Protein AF-A0A838EMH9-F1 (afdb_monomer)

Secondary structure (DSSP, 8-state):
-PPPHHHHHHHHTTHHHHHHHHHHHHHHTT----HHHHHHHHHHHHHHHHHHHHHHHTT-

Nearest PDB structures (foldseek):
  1knz-assembly2_C  TM=7.350E-01  e=8.154E+00  Simian rotavirus A/SA11

Foldseek 3Di:
DWADPVVLCVLVVCLVVQLVVVCVVCVVVVHDDDSVNSSVVSVVVSVVVRVVNVVVVVVD

Solvent-accessible surface area (backbone atoms only — not comparable to full-atom values): 3440 Å² total; per-residue (Å²): 127,77,47,58,70,69,63,47,48,68,57,57,74,43,47,70,59,50,29,51,48,49,39,51,52,28,52,77,70,75,42,92,58,53,69,68,59,29,47,54,52,48,51,53,54,51,51,53,50,45,54,51,49,24,57,53,63,76,72,107

Structure (mmCIF, N/CA/C/O backbone):
data_AF-A0A838EMH9-F1
#
_entry.id   AF-A0A838EMH9-F1
#
loop_
_atom_site.group_PDB
_atom_site.id
_atom_site.type_symbol
_atom_site.label_atom_id
_atom_site.label_alt_id
_atom_site.label_comp_id
_atom_site.label_asym_id
_atom_site.label_entity_id
_atom_site.label_seq_id
_atom_site.pdbx_PDB_ins_code
_atom_site.Cartn_x
_atom_site.Cartn_y
_atom_site.Cartn_z
_atom_site.occupancy
_atom_site.B_iso_or_equiv
_atom_site.auth_seq_id
_atom_site.auth_comp_id
_atom_site.auth_asym_id
_atom_site.auth_atom_id
_atom_site.pdbx_PDB_model_num
ATOM 1 N N . MET A 1 1 ? 10.377 -12.032 -16.998 1.00 68.38 1 MET A N 1
ATOM 2 C CA . MET A 1 1 ? 11.450 -11.019 -16.871 1.00 68.38 1 MET A CA 1
ATOM 3 C C . MET A 1 1 ? 11.052 -10.057 -15.758 1.00 68.38 1 MET A C 1
ATOM 5 O O . MET A 1 1 ? 9.953 -10.206 -15.258 1.00 68.38 1 MET A O 1
ATOM 9 N N . MET A 1 2 ? 11.931 -9.174 -15.297 1.00 82.31 2 MET A N 1
ATOM 10 C CA . MET A 1 2 ? 11.539 -8.042 -14.441 1.00 82.31 2 MET A CA 1
ATOM 11 C C . MET A 1 2 ? 11.457 -6.798 -15.324 1.00 82.31 2 MET A C 1
ATOM 13 O O . MET A 1 2 ? 12.171 -6.782 -16.336 1.00 82.31 2 MET A O 1
ATOM 17 N N . PRO A 1 3 ? 10.645 -5.783 -14.979 1.00 84.81 3 PRO A N 1
ATOM 18 C CA . PRO A 1 3 ? 10.526 -4.621 -15.835 1.00 84.81 3 PRO A CA 1
ATOM 19 C C . PRO A 1 3 ? 11.812 -3.790 -15.805 1.00 84.81 3 PRO A C 1
ATOM 21 O O . PRO A 1 3 ? 12.681 -4.015 -14.956 1.00 84.81 3 PRO A O 1
ATOM 24 N N . SER A 1 4 ? 11.985 -2.840 -16.719 1.00 89.00 4 SER A N 1
ATOM 25 C CA . SER A 1 4 ? 13.193 -2.001 -16.731 1.00 89.00 4 SER A CA 1
ATOM 26 C C . SER A 1 4 ? 13.417 -1.254 -15.397 1.00 89.00 4 SER A C 1
ATOM 28 O O . SER A 1 4 ? 12.478 -0.907 -14.679 1.00 89.00 4 SER A O 1
ATOM 30 N N . LEU A 1 5 ? 14.683 -0.998 -15.031 1.00 88.94 5 LEU A N 1
ATOM 31 C CA . LEU A 1 5 ? 15.034 -0.328 -13.764 1.00 88.94 5 LEU A CA 1
ATOM 32 C C . LEU A 1 5 ? 14.308 1.014 -13.531 1.00 88.94 5 LEU A C 1
ATOM 34 O O . LEU A 1 5 ? 13.922 1.257 -12.386 1.00 88.94 5 LEU A O 1
ATOM 38 N N . PRO A 1 6 ? 14.093 1.872 -14.552 1.00 90.19 6 PRO A N 1
ATOM 39 C CA . PRO A 1 6 ? 13.313 3.096 -14.376 1.00 90.19 6 PRO A CA 1
ATOM 40 C C . PRO A 1 6 ? 11.874 2.813 -13.924 1.00 90.19 6 PRO A C 1
ATOM 42 O O . PRO A 1 6 ? 11.425 3.382 -12.934 1.00 90.19 6 PRO A O 1
ATOM 45 N N . LEU A 1 7 ? 11.192 1.854 -14.563 1.00 87.00 7 LEU A N 1
ATOM 46 C CA . LEU A 1 7 ? 9.824 1.467 -14.200 1.00 87.00 7 LEU A CA 1
ATOM 47 C C . LEU A 1 7 ? 9.751 0.850 -12.799 1.00 87.00 7 LEU A C 1
ATOM 49 O O . LEU A 1 7 ? 8.811 1.115 -12.044 1.00 87.00 7 LEU A O 1
ATOM 53 N N . GLN A 1 8 ? 10.763 0.065 -12.419 1.00 89.56 8 GLN A N 1
ATOM 54 C CA . GLN A 1 8 ? 10.870 -0.444 -11.053 1.00 89.56 8 GLN A CA 1
ATOM 55 C C . GLN A 1 8 ? 11.001 0.699 -10.039 1.00 89.56 8 GLN A C 1
ATOM 57 O O . GLN A 1 8 ? 10.291 0.706 -9.035 1.00 89.56 8 GLN A O 1
ATOM 62 N N . GLN A 1 9 ? 11.882 1.675 -10.284 1.00 90.94 9 GLN A N 1
ATOM 63 C CA . GLN A 1 9 ? 12.092 2.799 -9.365 1.00 90.94 9 GLN A CA 1
ATOM 64 C C . GLN A 1 9 ? 10.839 3.654 -9.196 1.00 90.94 9 GLN A C 1
ATOM 66 O O . GLN A 1 9 ? 10.479 3.963 -8.057 1.00 90.94 9 GLN A O 1
ATOM 71 N N . ASP A 1 10 ? 10.156 3.978 -10.294 1.00 90.69 10 ASP A N 1
ATOM 72 C CA . ASP A 1 10 ? 8.918 4.762 -10.269 1.00 90.69 10 ASP A CA 1
ATOM 73 C C . ASP A 1 10 ? 7.826 4.070 -9.442 1.00 90.69 10 ASP A C 1
ATOM 75 O O . ASP A 1 10 ? 7.073 4.712 -8.705 1.00 90.69 10 ASP A O 1
ATOM 79 N N . THR A 1 11 ? 7.791 2.740 -9.492 1.00 90.19 11 THR A N 1
ATOM 80 C CA . THR A 1 11 ? 6.860 1.924 -8.708 1.00 90.19 11 THR A CA 1
ATOM 81 C C . THR A 1 11 ? 7.264 1.913 -7.226 1.00 90.19 11 THR A C 1
ATOM 83 O O . THR A 1 11 ? 6.474 2.272 -6.343 1.00 90.19 11 THR A O 1
ATOM 86 N N . LEU A 1 12 ? 8.530 1.602 -6.930 1.00 93.44 12 LEU A N 1
ATOM 87 C CA . LEU A 1 12 ? 9.047 1.412 -5.569 1.00 93.44 12 LEU A CA 1
ATOM 88 C C . LEU A 1 12 ? 9.145 2.705 -4.746 1.00 93.44 12 LEU A C 1
ATOM 90 O O . LEU A 1 12 ? 8.925 2.674 -3.532 1.00 93.44 12 LEU A O 1
ATOM 94 N N . VAL A 1 13 ? 9.419 3.859 -5.367 1.00 95.19 13 VAL A N 1
ATOM 95 C CA . VAL A 1 13 ? 9.540 5.147 -4.649 1.00 95.19 13 VAL A CA 1
ATOM 96 C C . VAL A 1 13 ? 8.239 5.541 -3.937 1.00 95.19 13 VAL A C 1
ATOM 98 O O . VAL A 1 13 ? 8.242 6.28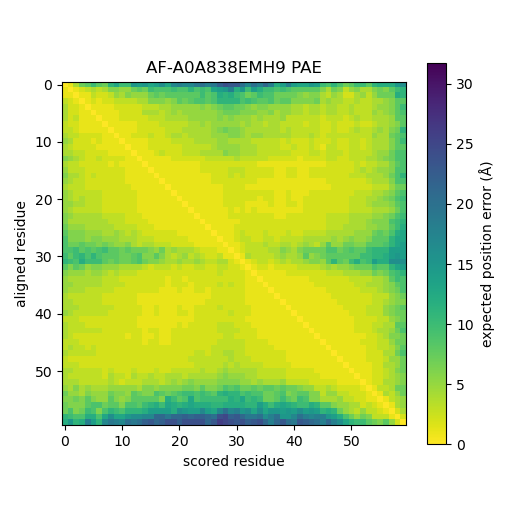6 -2.954 1.00 95.19 13 VAL A O 1
ATOM 101 N N . THR A 1 14 ? 7.107 4.989 -4.380 1.00 94.88 14 THR A N 1
ATOM 102 C CA . THR A 1 14 ? 5.793 5.254 -3.790 1.00 94.88 14 THR A CA 1
ATOM 103 C C . THR A 1 14 ? 5.498 4.432 -2.528 1.00 94.88 14 THR A C 1
ATOM 105 O O . THR A 1 14 ? 4.509 4.717 -1.847 1.00 94.88 14 THR A O 1
ATOM 108 N N . PHE A 1 15 ? 6.359 3.476 -2.149 1.00 96.88 15 PHE A N 1
ATOM 109 C CA . PHE A 1 15 ? 6.122 2.518 -1.058 1.00 96.88 15 PHE A CA 1
ATOM 110 C C . PHE A 1 15 ? 5.677 3.180 0.254 1.00 96.88 15 PHE A C 1
ATOM 112 O O . PHE A 1 15 ? 4.590 2.914 0.767 1.00 96.88 15 PHE A O 1
ATOM 119 N N . GLN A 1 16 ? 6.473 4.117 0.780 1.00 97.25 16 GLN A N 1
ATOM 120 C CA . GLN A 1 16 ? 6.178 4.773 2.063 1.00 97.25 16 GLN A CA 1
ATOM 121 C C . GLN A 1 16 ? 4.868 5.573 2.031 1.00 97.25 16 GLN A C 1
ATOM 123 O O . GLN A 1 16 ? 4.167 5.670 3.041 1.00 97.25 16 GLN A O 1
ATOM 128 N N . LYS A 1 17 ? 4.516 6.145 0.872 1.00 97.12 17 LYS A N 1
ATOM 129 C CA . LYS A 1 17 ? 3.247 6.859 0.685 1.00 97.12 17 LYS A CA 1
ATOM 130 C C . LYS A 1 17 ? 2.072 5.883 0.759 1.00 97.12 17 LYS A C 1
ATOM 132 O O . LYS A 1 17 ? 1.125 6.153 1.497 1.00 97.12 17 LYS A O 1
ATOM 137 N N . ARG A 1 18 ? 2.162 4.742 0.071 1.00 97.94 18 ARG A N 1
ATOM 138 C CA . ARG A 1 18 ? 1.123 3.699 0.066 1.00 97.94 18 ARG A CA 1
ATOM 139 C C . ARG A 1 18 ? 0.916 3.085 1.451 1.00 97.94 18 ARG A C 1
ATOM 141 O O . ARG A 1 18 ? -0.223 2.942 1.886 1.00 97.94 18 ARG A O 1
ATOM 148 N N . VAL A 1 19 ? 1.997 2.831 2.197 1.00 97.88 19 VAL A N 1
ATOM 149 C CA . VAL A 1 19 ?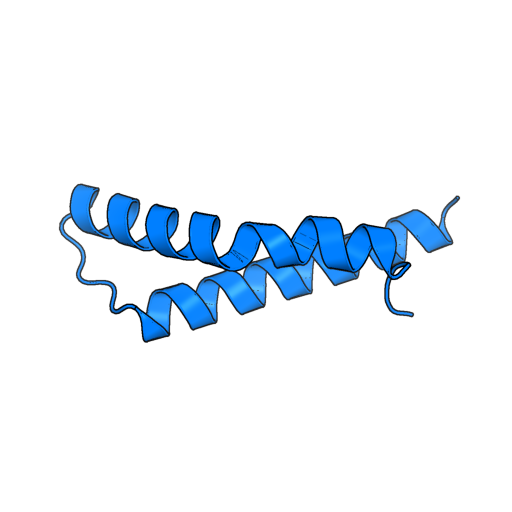 1.920 2.320 3.582 1.00 97.88 19 VAL A CA 1
ATOM 150 C C . VAL A 1 19 ? 1.132 3.284 4.467 1.00 97.88 19 VAL A C 1
ATOM 152 O O . VAL A 1 19 ? 0.182 2.880 5.138 1.00 97.88 19 VAL A O 1
ATOM 155 N N . LYS A 1 20 ? 1.470 4.580 4.422 1.00 97.31 20 LYS A N 1
ATOM 156 C CA . LYS A 1 20 ? 0.742 5.615 5.173 1.00 97.31 20 LYS A CA 1
ATOM 157 C C . LYS A 1 20 ? -0.729 5.678 4.769 1.00 97.31 20 LYS A C 1
ATOM 159 O O . LYS A 1 20 ? -1.587 5.771 5.641 1.00 97.31 20 LYS A O 1
ATOM 164 N N . GLN A 1 21 ? -1.029 5.604 3.472 1.00 97.06 21 GLN A N 1
ATOM 165 C CA . GLN A 1 21 ? -2.406 5.613 2.976 1.00 97.06 21 GLN A CA 1
ATOM 166 C C . GLN A 1 21 ? -3.208 4.410 3.483 1.00 97.06 21 GLN A C 1
ATOM 168 O O . GLN A 1 21 ? -4.303 4.609 4.001 1.00 97.06 21 GLN A O 1
ATOM 173 N N . LYS A 1 22 ? -2.659 3.188 3.437 1.00 96.62 22 LYS A N 1
ATOM 174 C CA . LYS A 1 22 ? -3.331 1.998 3.987 1.00 96.62 22 LYS A CA 1
ATOM 175 C C . LYS A 1 22 ? -3.615 2.122 5.478 1.00 96.62 22 LYS A C 1
ATOM 177 O O . LYS A 1 22 ? -4.711 1.793 5.922 1.00 96.62 22 LYS A O 1
ATOM 182 N N . MET A 1 23 ? -2.651 2.621 6.248 1.00 97.44 23 MET A N 1
ATOM 183 C CA . MET A 1 23 ? -2.844 2.837 7.682 1.00 97.44 23 MET A CA 1
ATOM 184 C C . MET A 1 23 ? -3.929 3.886 7.964 1.00 97.44 23 MET A C 1
A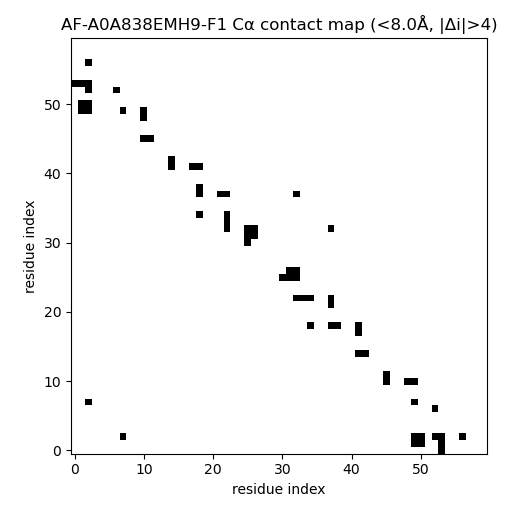TOM 186 O O . MET A 1 23 ? -4.757 3.683 8.849 1.00 97.44 23 MET A O 1
ATOM 190 N N . LEU A 1 24 ? -3.963 4.983 7.198 1.00 96.44 24 LEU A N 1
ATOM 191 C CA . LEU A 1 24 ? -5.005 6.009 7.321 1.00 96.44 24 LEU A CA 1
ATOM 192 C C . LEU A 1 24 ? -6.395 5.468 6.963 1.00 96.44 24 LEU A C 1
ATOM 194 O O . LEU A 1 24 ? -7.348 5.741 7.688 1.00 96.44 24 LEU A O 1
ATOM 198 N N . LEU A 1 25 ? -6.511 4.681 5.891 1.00 96.50 25 LEU A N 1
ATOM 199 C CA . LEU A 1 25 ? -7.772 4.045 5.495 1.00 96.50 25 LEU A CA 1
ATOM 200 C C . LEU A 1 25 ? -8.264 3.063 6.564 1.00 96.50 25 LEU A C 1
ATOM 202 O O . LEU A 1 25 ? -9.425 3.114 6.959 1.00 96.50 25 LEU A O 1
ATOM 206 N N . ALA A 1 26 ? -7.376 2.228 7.111 1.00 95.94 26 ALA A N 1
ATOM 207 C CA . ALA A 1 26 ? -7.733 1.314 8.195 1.00 95.94 26 ALA A CA 1
ATOM 208 C C . ALA A 1 26 ? -8.251 2.064 9.432 1.00 95.94 26 ALA A C 1
ATOM 210 O O . ALA A 1 26 ? -9.259 1.668 10.019 1.00 95.94 26 ALA A O 1
ATOM 211 N N . LEU A 1 27 ? -7.613 3.187 9.782 1.00 94.44 27 LEU A N 1
ATOM 212 C CA . LEU A 1 27 ? -8.058 4.043 10.878 1.00 94.44 27 LEU A CA 1
ATOM 213 C C . LEU A 1 27 ? -9.460 4.621 10.620 1.00 94.44 27 LEU A C 1
ATOM 215 O O . LEU A 1 27 ? -10.297 4.612 11.523 1.00 94.44 27 LEU A O 1
ATOM 219 N N . GLN A 1 28 ? -9.734 5.085 9.395 1.00 95.62 28 GLN A N 1
ATOM 220 C CA . GLN A 1 28 ? -11.059 5.577 8.989 1.00 95.62 28 GLN A CA 1
ATOM 221 C C . GLN A 1 28 ? -12.133 4.483 9.085 1.00 95.62 28 GLN A C 1
ATOM 223 O O . GLN A 1 28 ? -13.254 4.752 9.513 1.00 95.62 28 GLN A O 1
ATOM 228 N N . GLU A 1 29 ? -11.774 3.237 8.776 1.00 95.62 29 GLU A N 1
ATOM 229 C CA . GLU A 1 29 ? -12.646 2.064 8.901 1.00 95.62 29 GLU A CA 1
ATOM 230 C C . GLU A 1 29 ? -12.757 1.518 10.336 1.00 95.62 29 GLU A C 1
ATOM 232 O O . GLU A 1 29 ? -13.390 0.482 10.552 1.00 95.62 29 GLU A O 1
ATOM 237 N N . LYS A 1 30 ? -12.154 2.186 11.331 1.00 94.06 30 LYS A N 1
ATOM 238 C CA . LYS A 1 30 ? -12.061 1.716 12.728 1.00 94.06 30 LYS A CA 1
ATOM 239 C C . LYS A 1 30 ? -11.419 0.326 12.853 1.00 94.06 30 LYS A C 1
ATOM 241 O O . LYS A 1 30 ? -11.678 -0.400 13.813 1.00 94.06 30 LYS A O 1
ATOM 246 N N . LYS A 1 31 ? -10.571 -0.047 11.893 1.00 92.25 31 LYS A N 1
ATOM 247 C CA . LYS A 1 31 ? -9.780 -1.278 11.908 1.00 92.25 31 LYS A CA 1
ATOM 248 C C . LYS A 1 31 ? -8.383 -0.985 12.445 1.00 92.25 31 LYS A C 1
ATOM 250 O O . LYS A 1 31 ? -7.786 0.052 12.168 1.00 92.25 31 LYS A O 1
ATOM 255 N N . SER A 1 32 ? -7.841 -1.937 13.195 1.00 87.81 32 SER A N 1
ATOM 256 C CA . SER A 1 32 ? -6.429 -1.929 13.564 1.00 87.81 32 SER A CA 1
ATOM 257 C C . SER A 1 32 ? -5.618 -2.515 12.412 1.00 87.81 32 SER A C 1
ATOM 259 O O . SER A 1 32 ? -5.816 -3.673 12.046 1.00 87.81 32 SER A O 1
ATOM 261 N N . LEU A 1 33 ? -4.714 -1.717 11.845 1.00 94.75 33 LEU A N 1
ATOM 262 C CA . LEU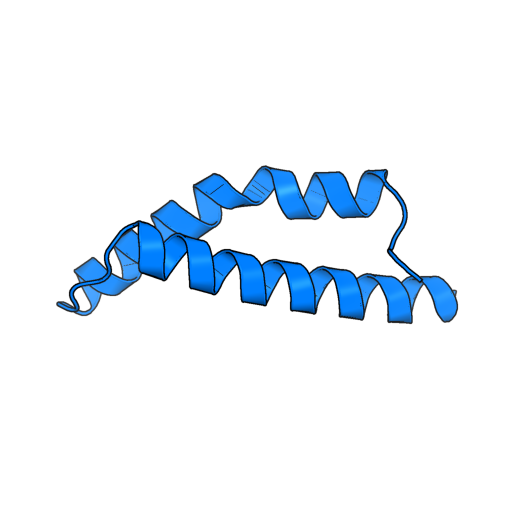 A 1 33 ? -3.705 -2.181 10.901 1.00 94.75 33 LEU A CA 1
ATOM 263 C C . LEU A 1 33 ? -2.340 -1.740 11.412 1.00 94.75 33 LEU A C 1
ATOM 265 O O . LEU A 1 33 ? -2.043 -0.546 11.500 1.00 94.75 33 LEU A O 1
ATOM 269 N N . THR A 1 34 ? -1.504 -2.707 11.769 1.00 95.62 34 THR A N 1
ATOM 270 C CA . THR A 1 34 ? -0.132 -2.410 12.177 1.00 95.62 34 THR A CA 1
ATOM 271 C C . THR A 1 34 ? 0.691 -1.977 10.970 1.00 95.62 34 THR A C 1
ATOM 273 O O . THR A 1 34 ? 0.402 -2.332 9.825 1.00 95.62 34 THR A O 1
ATOM 276 N N . ARG A 1 35 ? 1.776 -1.248 11.231 1.00 95.38 35 ARG A N 1
ATOM 277 C CA . ARG A 1 35 ? 2.722 -0.852 10.189 1.00 95.38 35 ARG A CA 1
ATOM 278 C C . ARG A 1 35 ? 3.261 -2.054 9.402 1.00 95.38 35 ARG A C 1
ATOM 280 O O . ARG A 1 35 ? 3.287 -1.990 8.183 1.00 95.38 35 ARG A O 1
ATOM 287 N N . LEU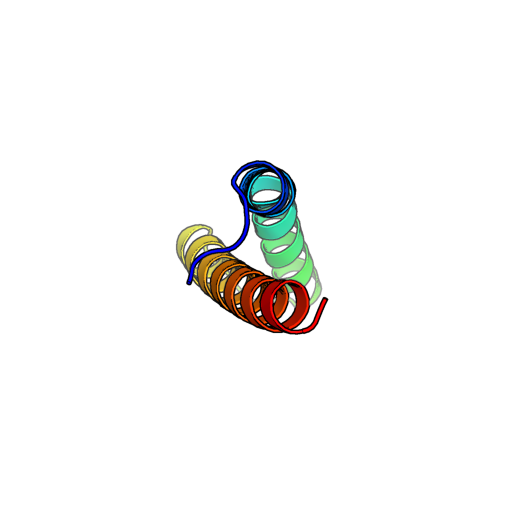 A 1 36 ? 3.614 -3.150 10.078 1.00 97.50 36 LEU A N 1
ATOM 288 C CA . LEU A 1 36 ? 4.129 -4.363 9.427 1.00 97.50 36 LEU A CA 1
ATOM 289 C C . LEU A 1 36 ? 3.094 -5.013 8.497 1.00 97.50 36 LEU A C 1
ATOM 291 O O . LEU A 1 36 ? 3.433 -5.439 7.399 1.00 97.50 36 LEU A O 1
ATOM 295 N N . GLN A 1 37 ? 1.820 -5.050 8.900 1.00 97.56 37 GLN A N 1
ATOM 296 C CA . GLN A 1 37 ? 0.744 -5.559 8.041 1.00 97.56 37 GLN A CA 1
ATOM 297 C C . GLN A 1 37 ? 0.522 -4.660 6.820 1.00 97.56 37 GLN A C 1
ATOM 299 O O . GLN A 1 37 ? 0.336 -5.159 5.712 1.00 97.56 37 GLN A O 1
ATOM 304 N N . ALA A 1 38 ? 0.571 -3.338 7.009 1.00 97.50 38 ALA A N 1
ATOM 305 C CA . ALA A 1 38 ? 0.482 -2.389 5.906 1.00 97.50 38 ALA A CA 1
ATOM 306 C C . ALA A 1 38 ? 1.660 -2.553 4.931 1.00 97.50 38 ALA A C 1
ATOM 308 O O . ALA A 1 38 ? 1.433 -2.651 3.732 1.00 97.50 38 ALA A O 1
ATOM 309 N N . GLU A 1 39 ? 2.893 -2.645 5.436 1.00 98.19 39 GLU A N 1
ATOM 310 C CA . GLU A 1 39 ? 4.102 -2.878 4.634 1.00 98.19 39 GLU A CA 1
ATOM 311 C C . GLU A 1 39 ? 4.014 -4.188 3.844 1.00 98.19 39 GLU A C 1
ATOM 313 O O . GLU A 1 39 ? 4.245 -4.181 2.638 1.00 98.19 39 GLU A O 1
ATOM 318 N N . SER A 1 40 ? 3.603 -5.287 4.486 1.00 98.00 40 SER A N 1
ATOM 319 C CA . SER A 1 40 ? 3.407 -6.577 3.815 1.00 98.00 40 SER A CA 1
ATOM 320 C C . SER A 1 40 ? 2.387 -6.488 2.680 1.00 98.00 40 SER A C 1
ATOM 322 O O . SER A 1 40 ? 2.619 -7.034 1.607 1.00 98.00 40 SER A O 1
ATOM 324 N N . SER A 1 41 ? 1.266 -5.799 2.904 1.00 97.25 41 SER A N 1
ATOM 325 C CA . SER A 1 41 ? 0.227 -5.652 1.885 1.00 97.25 41 SER A CA 1
ATOM 326 C C . SER A 1 41 ? 0.680 -4.764 0.724 1.00 97.25 41 SER A C 1
ATOM 328 O O . SER A 1 41 ? 0.397 -5.089 -0.421 1.00 97.25 41 SER A O 1
ATOM 330 N N . VAL A 1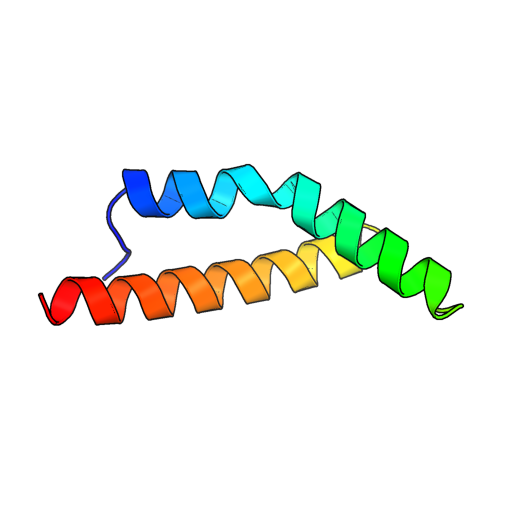 42 ? 1.408 -3.675 0.993 1.00 97.81 42 VAL A N 1
ATOM 331 C CA . VAL A 1 42 ? 1.959 -2.821 -0.074 1.00 97.81 42 VAL A CA 1
ATOM 332 C C . VAL A 1 42 ? 3.015 -3.566 -0.889 1.00 97.81 42 VAL A C 1
ATOM 334 O O . VAL A 1 42 ? 3.085 -3.371 -2.097 1.00 97.81 42 VAL A O 1
ATOM 337 N N . TRP A 1 43 ? 3.823 -4.429 -0.268 1.00 97.62 43 TRP A N 1
ATOM 338 C CA . TRP A 1 43 ? 4.781 -5.246 -1.015 1.00 97.62 43 TRP A CA 1
ATOM 339 C C . TRP A 1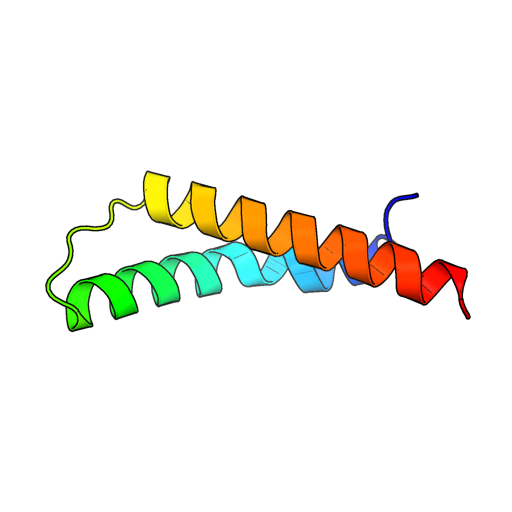 43 ? 4.104 -6.180 -2.015 1.00 97.62 43 TRP A C 1
ATOM 341 O O . TRP A 1 43 ? 4.559 -6.254 -3.151 1.00 97.62 43 TRP A O 1
ATOM 351 N N . GLN A 1 44 ? 3.007 -6.829 -1.617 1.00 96.81 44 GLN A N 1
ATOM 352 C CA . GLN A 1 44 ? 2.219 -7.683 -2.513 1.00 96.81 44 GLN A CA 1
ATOM 353 C C . GLN A 1 44 ? 1.651 -6.887 -3.695 1.00 96.81 44 GLN A C 1
ATOM 355 O O . GLN A 1 44 ? 1.784 -7.306 -4.838 1.00 96.81 44 GLN A O 1
ATOM 360 N N . GLU A 1 45 ? 1.096 -5.700 -3.435 1.00 96.50 45 GLU A N 1
ATOM 361 C CA . GLU A 1 45 ? 0.565 -4.825 -4.492 1.00 96.50 45 GLU A CA 1
ATOM 362 C C . GLU A 1 45 ? 1.650 -4.378 -5.479 1.00 96.50 45 GLU A C 1
ATOM 364 O O . GLU A 1 45 ? 1.433 -4.377 -6.688 1.00 96.50 45 GLU A O 1
ATOM 369 N N . LEU A 1 46 ? 2.835 -4.011 -4.980 1.00 95.44 46 LEU A N 1
ATOM 370 C CA . LEU A 1 46 ? 3.949 -3.609 -5.840 1.00 95.44 46 LEU A CA 1
ATOM 371 C C . LEU A 1 46 ? 4.495 -4.787 -6.650 1.00 95.44 46 LEU A C 1
ATOM 373 O O . LEU A 1 46 ? 4.854 -4.602 -7.808 1.00 95.44 46 LEU A O 1
ATOM 377 N N . GLU A 1 47 ? 4.564 -5.985 -6.070 1.00 94.00 47 GLU A N 1
ATOM 378 C CA . GLU A 1 47 ? 4.960 -7.190 -6.801 1.00 94.00 47 GLU A CA 1
ATOM 379 C C . GLU A 1 47 ? 3.988 -7.476 -7.952 1.00 94.00 47 GLU 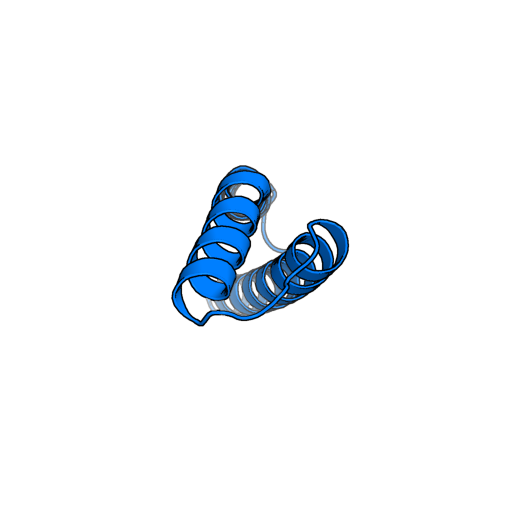A C 1
ATOM 381 O O . GLU A 1 47 ? 4.424 -7.661 -9.088 1.00 94.00 47 GLU A O 1
ATOM 386 N N . GLU A 1 48 ? 2.680 -7.427 -7.690 1.00 93.94 48 GLU A N 1
ATOM 387 C CA . GLU A 1 48 ? 1.655 -7.579 -8.724 1.00 93.94 48 GLU A CA 1
ATOM 388 C C . GLU A 1 48 ? 1.782 -6.510 -9.817 1.00 93.94 48 GLU A C 1
ATOM 390 O O . GLU A 1 48 ? 1.728 -6.835 -11.003 1.00 93.94 48 GLU A O 1
ATOM 395 N N . GLU A 1 49 ? 1.998 -5.241 -9.464 1.00 93.56 49 GLU A N 1
ATOM 396 C CA . GLU A 1 49 ? 2.212 -4.168 -10.445 1.00 93.56 49 GLU A CA 1
ATOM 397 C C . GLU A 1 49 ? 3.454 -4.408 -11.311 1.00 93.56 49 GLU A C 1
ATOM 399 O O . GLU A 1 49 ? 3.384 -4.289 -12.534 1.00 93.56 49 GLU A O 1
ATOM 404 N N . LEU A 1 50 ? 4.580 -4.806 -10.713 1.00 92.00 50 LEU A N 1
ATOM 405 C CA . LEU A 1 50 ? 5.814 -5.099 -11.448 1.00 92.00 50 LEU A CA 1
ATOM 406 C C . LEU A 1 50 ? 5.659 -6.304 -12.388 1.00 92.00 50 LEU A C 1
ATOM 408 O O . LEU A 1 50 ? 6.216 -6.308 -13.492 1.00 92.00 50 LEU A O 1
ATOM 412 N N . LEU A 1 51 ? 4.883 -7.312 -11.982 1.00 91.31 51 LEU A N 1
ATOM 413 C CA . LEU A 1 51 ? 4.538 -8.450 -12.833 1.00 91.31 51 LEU A CA 1
ATOM 414 C C . LEU A 1 51 ? 3.684 -8.017 -14.031 1.00 91.31 51 LEU A C 1
ATOM 416 O O . LEU A 1 51 ? 3.963 -8.442 -15.153 1.00 91.31 51 LEU A O 1
ATOM 420 N N . HIS A 1 52 ? 2.694 -7.144 -13.831 1.00 90.00 52 HIS A N 1
ATOM 421 C CA . HIS A 1 52 ? 1.886 -6.609 -14.931 1.00 90.00 52 HIS A CA 1
ATOM 422 C C . HIS A 1 52 ? 2.715 -5.745 -15.890 1.00 90.00 52 HIS A C 1
ATOM 424 O O . HIS A 1 52 ? 2.663 -5.968 -17.098 1.00 90.00 52 HIS A O 1
ATOM 430 N N . LEU A 1 53 ? 3.555 -4.844 -15.370 1.00 87.81 53 LEU A N 1
ATOM 431 C CA . LEU A 1 53 ? 4.441 -4.005 -16.188 1.00 87.81 53 LEU A CA 1
ATOM 432 C C . LEU A 1 53 ? 5.396 -4.840 -17.045 1.00 87.81 53 LEU A C 1
ATOM 434 O O . LEU A 1 53 ? 5.619 -4.532 -18.213 1.00 87.81 53 LEU A O 1
ATOM 438 N N . THR A 1 54 ? 5.901 -5.946 -16.496 1.00 84.44 54 THR A N 1
ATOM 439 C CA . THR A 1 54 ? 6.703 -6.906 -17.263 1.00 84.44 54 THR A CA 1
ATOM 440 C C . THR A 1 54 ? 5.923 -7.459 -18.456 1.00 84.44 54 THR A C 1
ATOM 442 O O . THR A 1 54 ? 6.476 -7.606 -19.544 1.00 84.44 54 THR A O 1
ATOM 445 N N . LEU A 1 55 ? 4.658 -7.842 -18.267 1.00 82.12 55 LEU A N 1
ATOM 446 C CA . LEU A 1 55 ? 3.845 -8.418 -19.342 1.00 82.12 55 LEU A CA 1
ATOM 447 C C . LEU A 1 55 ? 3.569 -7.398 -20.452 1.00 82.12 55 LEU A C 1
ATOM 449 O O . LEU A 1 55 ? 3.576 -7.778 -21.623 1.00 82.12 55 LEU A O 1
ATOM 453 N N . ASP A 1 56 ? 3.384 -6.129 -20.095 1.00 79.44 56 ASP A N 1
ATOM 454 C CA . ASP A 1 56 ? 3.140 -5.044 -21.048 1.00 79.44 56 ASP A CA 1
ATOM 455 C C . ASP A 1 56 ? 4.407 -4.643 -21.822 1.00 79.44 56 ASP A C 1
ATOM 457 O O . ASP A 1 56 ? 4.344 -4.448 -23.039 1.00 79.44 56 ASP A O 1
ATOM 461 N N . GLU A 1 57 ? 5.576 -4.619 -21.169 1.00 71.25 57 GLU A N 1
ATOM 462 C CA . GLU A 1 57 ? 6.866 -4.413 -21.848 1.00 71.25 57 GLU A CA 1
ATOM 463 C C . GLU A 1 57 ? 7.171 -5.527 -22.860 1.00 71.25 57 GLU A C 1
ATOM 465 O O . GLU A 1 57 ? 7.736 -5.255 -23.910 1.00 71.25 57 GLU A O 1
ATOM 470 N N . ASN A 1 58 ? 6.768 -6.774 -22.594 1.00 65.19 58 ASN A N 1
ATOM 471 C CA . ASN A 1 58 ? 6.983 -7.888 -23.530 1.00 65.19 58 ASN A CA 1
ATOM 472 C C . ASN A 1 58 ? 5.987 -7.918 -24.706 1.00 65.19 58 ASN A C 1
ATOM 474 O O . ASN A 1 58 ? 6.125 -8.753 -25.602 1.00 65.19 58 ASN A O 1
ATOM 478 N N . ARG A 1 59 ? 4.951 -7.071 -24.683 1.00 64.81 59 ARG A N 1
ATOM 479 C CA . ARG A 1 59 ? 3.951 -6.946 -25.757 1.00 64.81 59 ARG A CA 1
ATOM 480 C C . ARG A 1 59 ? 4.215 -5.765 -26.693 1.00 64.81 59 ARG A C 1
ATOM 482 O O . ARG A 1 59 ? 3.568 -5.701 -27.739 1.00 64.81 59 ARG A O 1
ATOM 489 N N . SER A 1 60 ? 5.106 -4.855 -26.297 1.00 55.84 60 SER A N 1
ATOM 490 C CA . SER A 1 60 ? 5.529 -3.675 -27.063 1.00 55.84 60 SER A CA 1
ATOM 491 C C . SER A 1 60 ? 6.786 -3.973 -27.874 1.00 55.84 60 SER A C 1
ATOM 493 O O . SER A 1 60 ? 6.902 -3.402 -28.980 1.00 55.84 60 SER A O 1
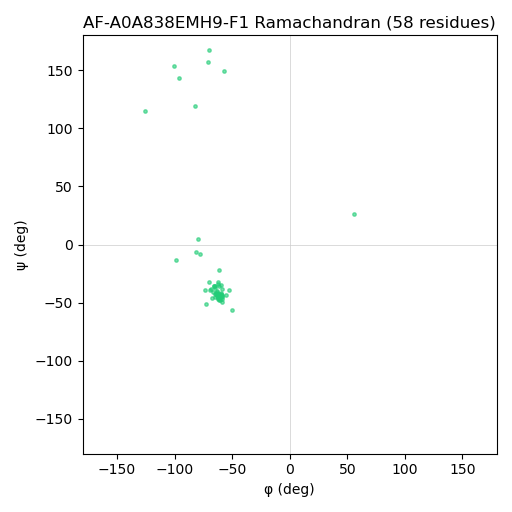#

Mean predicted aligned error: 4.16 Å

Radius of gyration: 13.72 Å; Cα contacts (8 Å, |Δi|>4): 34; chains: 1; bounding box: 28×18×41 Å

Sequence (60 aa):
MMPSLPLQQDTLVTFQKRVKQKMLLALQEKKSLTRLQAESSVWQELEEELLHLTLDENRS

pLDDT: mean 91.02, std 9.1, range [55.84, 98.19]